Protein AF-A0A5K1BVK8-F1 (afdb_monomer_lite)

pLDDT: mean 88.29, std 4.46, range [65.31, 93.31]

Sequence (69 aa):
DILRLLTLWFNHGATSEVQMALQKGFGLVSIDTWLVVLPQIIARIHSNNHAVRELIQSLLVRIGQQHPQ

Foldseek 3Di:
DVVVVVVCCVVPLLDPVNLVVLVVVLVVDDLVVVVVCVVVLVVCCVPPRPSSVVSSVVSVVVNCVVPVD

Structure (mmCIF, N/CA/C/O backbone):
data_AF-A0A5K1BVK8-F1
#
_entry.id   AF-A0A5K1BVK8-F1
#
loop_
_atom_site.group_PDB
_atom_site.id
_atom_site.type_symbol
_atom_site.label_atom_id
_atom_site.label_alt_id
_atom_site.label_comp_id
_atom_site.label_asym_id
_atom_site.label_entity_id
_atom_site.label_seq_id
_atom_site.pdbx_PDB_ins_code
_atom_site.Cartn_x
_atom_site.Cartn_y
_atom_site.Cartn_z
_atom_site.occupancy
_atom_site.B_iso_or_equiv
_atom_site.auth_seq_id
_atom_site.auth_comp_id
_atom_site.auth_asym_id
_atom_site.auth_atom_id
_atom_site.pdbx_PDB_model_num
ATOM 1 N N . ASP A 1 1 ? -9.385 -9.196 -6.324 1.00 81.56 1 ASP A N 1
ATOM 2 C CA . ASP A 1 1 ? -8.355 -10.050 -5.710 1.00 81.56 1 ASP A CA 1
ATOM 3 C C . ASP A 1 1 ? -7.142 -9.186 -5.379 1.00 81.56 1 ASP A C 1
ATOM 5 O O . ASP A 1 1 ? -6.530 -8.638 -6.293 1.00 81.56 1 ASP A O 1
ATOM 9 N N . ILE A 1 2 ? -6.867 -8.979 -4.089 1.00 85.19 2 ILE A N 1
ATOM 10 C CA . ILE A 1 2 ? -5.805 -8.076 -3.615 1.00 85.19 2 ILE A CA 1
ATOM 11 C C . ILE A 1 2 ? -4.400 -8.625 -3.916 1.00 85.19 2 ILE A C 1
ATOM 13 O O . ILE A 1 2 ? -3.477 -7.850 -4.153 1.00 85.19 2 ILE A O 1
ATOM 17 N N . LEU A 1 3 ? -4.238 -9.950 -4.019 1.00 86.69 3 LEU A N 1
ATOM 18 C CA . LEU A 1 3 ? -2.952 -10.568 -4.350 1.00 86.69 3 LEU A CA 1
ATOM 19 C C . LEU A 1 3 ? -2.559 -10.272 -5.797 1.00 86.69 3 LEU A C 1
ATOM 21 O O . LEU A 1 3 ? -1.406 -9.943 -6.063 1.00 86.69 3 LEU A O 1
ATOM 25 N N . ARG A 1 4 ? -3.524 -10.287 -6.727 1.00 86.75 4 ARG A N 1
A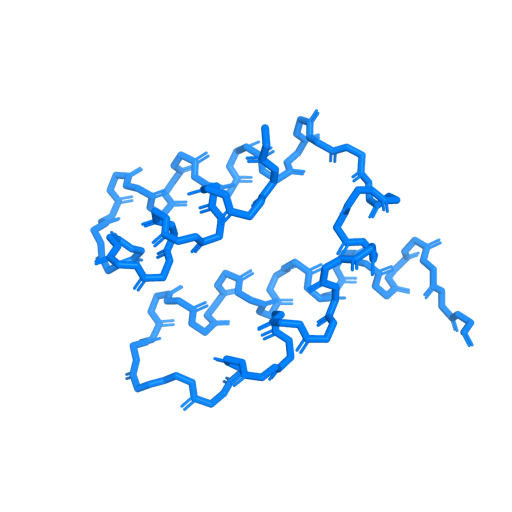TOM 26 C CA . ARG A 1 4 ? -3.275 -9.885 -8.125 1.00 86.75 4 ARG A CA 1
ATOM 27 C C . ARG A 1 4 ? -2.827 -8.425 -8.226 1.00 86.75 4 ARG A C 1
ATOM 29 O O . ARG A 1 4 ? -1.963 -8.116 -9.044 1.00 86.75 4 ARG A O 1
ATOM 36 N N . LEU A 1 5 ? -3.374 -7.545 -7.385 1.00 85.62 5 LEU A N 1
ATOM 37 C CA . LEU A 1 5 ? -2.939 -6.149 -7.299 1.00 85.62 5 LEU A CA 1
ATOM 38 C C . LEU A 1 5 ? -1.494 -6.050 -6.787 1.00 85.62 5 LEU A C 1
ATOM 40 O O . LEU A 1 5 ? -0.697 -5.334 -7.388 1.00 85.62 5 LEU A O 1
ATOM 44 N N . LEU A 1 6 ? -1.133 -6.798 -5.736 1.00 87.69 6 LEU A N 1
ATOM 45 C CA . LEU A 1 6 ? 0.247 -6.860 -5.237 1.00 87.69 6 LEU A CA 1
ATOM 46 C C . LEU A 1 6 ? 1.220 -7.369 -6.303 1.00 87.69 6 LEU A C 1
ATOM 48 O O . LEU A 1 6 ? 2.300 -6.809 -6.464 1.00 87.69 6 LEU A O 1
ATOM 52 N N . THR A 1 7 ? 0.840 -8.397 -7.064 1.00 88.81 7 THR A N 1
ATOM 53 C CA . THR A 1 7 ? 1.661 -8.904 -8.170 1.00 88.81 7 THR A CA 1
ATOM 54 C C . THR A 1 7 ? 1.892 -7.830 -9.230 1.00 88.81 7 THR A C 1
ATOM 56 O O . THR A 1 7 ? 3.032 -7.604 -9.627 1.00 88.81 7 THR A O 1
ATOM 59 N N . LEU A 1 8 ? 0.836 -7.130 -9.661 1.00 86.31 8 LEU A N 1
ATOM 60 C CA . LEU A 1 8 ? 0.961 -6.038 -10.631 1.00 86.31 8 LEU A CA 1
ATOM 61 C C . LEU A 1 8 ? 1.821 -4.896 -10.091 1.00 86.31 8 LEU A C 1
ATOM 63 O O . LEU A 1 8 ? 2.692 -4.395 -10.797 1.00 86.31 8 LEU A O 1
ATOM 67 N N . TRP A 1 9 ? 1.618 -4.520 -8.831 1.00 88.31 9 TRP A N 1
ATOM 68 C CA . TRP A 1 9 ? 2.414 -3.494 -8.178 1.00 88.31 9 TRP A CA 1
ATOM 69 C C . TRP A 1 9 ? 3.893 -3.880 -8.113 1.00 88.31 9 TRP A C 1
ATOM 71 O O . TRP A 1 9 ? 4.739 -3.093 -8.525 1.00 88.31 9 TRP A O 1
ATOM 81 N N . PHE A 1 10 ? 4.245 -5.079 -7.658 1.00 86.00 10 PHE A N 1
ATOM 82 C CA . PHE A 1 10 ? 5.657 -5.447 -7.544 1.00 86.00 10 PHE A CA 1
ATOM 83 C C . PHE A 1 10 ? 6.335 -5.670 -8.900 1.00 86.00 10 PHE A C 1
ATOM 85 O O . PHE A 1 10 ? 7.529 -5.402 -9.017 1.00 86.00 10 PHE A O 1
ATOM 92 N N . ASN A 1 11 ? 5.585 -6.075 -9.928 1.00 86.69 11 ASN A N 1
ATOM 93 C CA . ASN A 1 11 ? 6.124 -6.272 -11.275 1.00 86.69 11 ASN A CA 1
ATOM 94 C C . ASN A 1 11 ? 6.243 -4.964 -12.077 1.00 86.69 11 ASN A C 1
ATOM 96 O O . ASN A 1 11 ? 7.162 -4.831 -12.881 1.00 86.69 11 ASN A O 1
ATOM 100 N N . HIS A 1 12 ? 5.339 -3.999 -11.868 1.00 85.25 12 HIS A N 1
ATOM 101 C CA . HIS A 1 12 ? 5.242 -2.780 -12.689 1.00 85.25 12 HIS A CA 1
ATOM 102 C C . HIS A 1 12 ? 5.373 -1.467 -11.903 1.00 85.25 12 HIS A C 1
ATOM 104 O O . HIS A 1 12 ? 5.340 -0.388 -12.486 1.00 85.25 12 HIS A O 1
ATOM 110 N N . GLY A 1 13 ? 5.569 -1.518 -10.585 1.00 74.94 13 GLY A N 1
ATOM 111 C CA . GLY A 1 13 ? 5.629 -0.347 -9.701 1.00 74.94 13 GLY A CA 1
ATOM 112 C C . GLY A 1 13 ? 6.835 0.573 -9.906 1.00 74.94 13 GLY A C 1
ATOM 113 O O . GLY A 1 13 ? 6.931 1.588 -9.226 1.00 74.94 13 GLY A O 1
ATOM 114 N N . ALA A 1 14 ? 7.751 0.232 -10.822 1.00 78.38 14 ALA A N 1
ATOM 115 C CA . ALA A 1 14 ? 8.815 1.122 -11.295 1.00 78.38 14 ALA A CA 1
ATOM 116 C C . ALA A 1 14 ? 8.301 2.220 -12.241 1.00 78.38 14 ALA A C 1
ATOM 118 O O . ALA A 1 14 ? 8.962 3.239 -12.420 1.00 78.38 14 ALA A O 1
ATOM 119 N N . THR A 1 15 ? 7.157 1.995 -12.889 1.00 87.12 15 THR A N 1
ATOM 120 C CA . THR A 1 15 ? 6.602 2.904 -13.891 1.00 87.12 15 THR A CA 1
ATOM 121 C C . THR A 1 15 ? 5.849 4.038 -13.202 1.00 87.12 15 THR A C 1
ATOM 123 O O . THR A 1 15 ? 4.942 3.789 -12.409 1.00 87.12 15 THR A O 1
ATOM 126 N N . SER A 1 16 ? 6.176 5.289 -13.532 1.00 85.88 16 SER A N 1
ATOM 127 C CA . SER A 1 16 ? 5.598 6.472 -12.877 1.00 85.88 16 SER A CA 1
ATOM 128 C C . SER A 1 16 ? 4.068 6.539 -12.967 1.00 85.88 16 SER A C 1
ATOM 130 O O . SER A 1 16 ? 3.413 6.912 -11.997 1.00 85.88 16 SER A O 1
ATOM 132 N N . GLU A 1 17 ? 3.473 6.124 -14.090 1.00 86.31 17 GLU A N 1
ATOM 133 C CA . GLU A 1 17 ? 2.010 6.041 -14.231 1.00 86.31 17 GLU A CA 1
ATOM 134 C C . GLU A 1 17 ? 1.389 5.032 -13.260 1.00 86.31 17 GLU A C 1
ATOM 136 O O . GLU A 1 17 ? 0.394 5.334 -12.598 1.00 86.31 17 GLU A O 1
ATOM 141 N N . VAL A 1 18 ? 2.014 3.859 -13.120 1.00 86.19 18 VAL A N 1
ATOM 142 C CA . VAL A 1 18 ? 1.575 2.811 -12.191 1.00 86.19 18 VAL A CA 1
ATOM 143 C C . VAL A 1 18 ? 1.724 3.289 -10.751 1.00 86.19 18 VAL A C 1
ATOM 145 O O . VAL A 1 18 ? 0.811 3.104 -9.951 1.00 86.19 18 VAL A O 1
ATOM 148 N N . GLN A 1 19 ? 2.824 3.967 -10.423 1.00 86.44 19 GLN A N 1
ATOM 149 C CA . GLN A 1 19 ? 3.036 4.554 -9.102 1.00 86.44 19 GLN A CA 1
ATOM 150 C C . GLN A 1 19 ? 1.935 5.565 -8.744 1.00 86.44 19 GLN A C 1
ATOM 152 O O . GLN A 1 19 ? 1.335 5.461 -7.673 1.00 86.44 19 GLN A O 1
ATOM 157 N N . MET A 1 20 ? 1.623 6.505 -9.643 1.00 88.25 20 MET A N 1
ATOM 158 C CA . MET A 1 20 ? 0.558 7.491 -9.424 1.00 88.25 20 MET A CA 1
ATOM 159 C C . MET A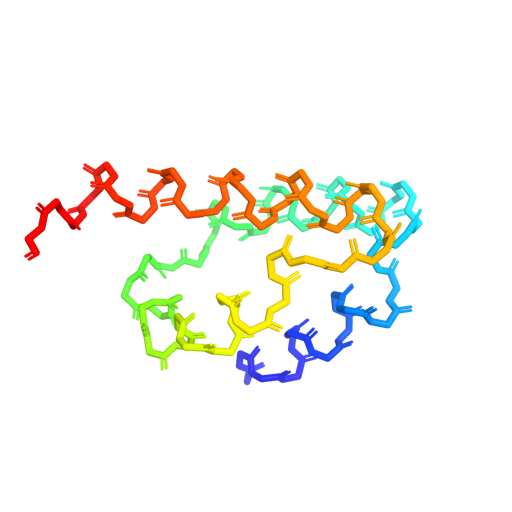 1 20 ? -0.820 6.834 -9.286 1.00 88.25 20 MET A C 1
ATOM 161 O O . MET A 1 20 ? -1.609 7.217 -8.417 1.00 88.25 20 MET A O 1
ATOM 165 N N . ALA A 1 21 ? -1.116 5.838 -10.124 1.00 88.19 21 ALA A N 1
ATOM 166 C CA . ALA A 1 21 ? -2.366 5.091 -10.059 1.00 88.19 21 ALA A CA 1
ATOM 167 C C . ALA A 1 21 ? -2.498 4.320 -8.736 1.00 88.19 21 ALA A C 1
ATOM 169 O O . ALA A 1 21 ? -3.563 4.344 -8.121 1.00 88.19 21 ALA A O 1
ATOM 170 N N . LEU A 1 22 ? -1.416 3.694 -8.261 1.00 88.00 22 LEU A N 1
ATOM 171 C CA . LEU A 1 22 ? -1.386 2.972 -6.988 1.00 88.00 22 LEU A CA 1
ATOM 172 C C . LEU A 1 22 ? -1.550 3.903 -5.789 1.00 88.00 22 LEU A C 1
ATOM 174 O O . LEU A 1 22 ? -2.361 3.599 -4.922 1.00 88.00 22 LEU A O 1
ATOM 178 N N . GLN A 1 23 ? -0.868 5.054 -5.753 1.00 86.75 23 GLN A N 1
ATOM 179 C CA . GLN A 1 23 ? -1.047 6.033 -4.668 1.00 86.75 23 GLN A CA 1
ATOM 180 C C . GLN A 1 23 ? -2.504 6.485 -4.545 1.00 86.75 23 GLN A C 1
ATOM 182 O O . GLN A 1 23 ? -3.057 6.497 -3.445 1.00 86.75 23 GLN A O 1
ATOM 187 N N . LYS A 1 24 ? -3.152 6.798 -5.675 1.00 87.31 24 LYS A N 1
ATOM 188 C CA . LYS A 1 24 ? -4.586 7.122 -5.699 1.00 87.31 24 LYS A CA 1
ATOM 189 C C . LYS A 1 24 ? -5.435 5.919 -5.278 1.00 87.31 24 LYS A C 1
ATOM 191 O O . LYS A 1 24 ? -6.360 6.063 -4.483 1.00 87.31 24 LYS A O 1
ATOM 196 N N . GLY A 1 25 ? -5.095 4.730 -5.774 1.00 86.44 25 GLY A N 1
ATOM 197 C CA . GLY A 1 25 ? -5.808 3.479 -5.518 1.00 86.44 25 GLY A CA 1
ATOM 198 C C . GLY A 1 25 ? -5.750 3.012 -4.064 1.00 86.44 25 GLY A C 1
ATOM 199 O O . GLY A 1 25 ? -6.747 2.499 -3.559 1.00 86.44 25 GLY A O 1
ATOM 200 N N . PHE A 1 26 ? -4.645 3.254 -3.352 1.00 87.81 26 PHE A N 1
ATOM 201 C CA . PHE A 1 26 ? -4.541 2.972 -1.918 1.00 87.81 26 PHE A CA 1
ATOM 202 C C . PHE A 1 26 ? -5.643 3.689 -1.138 1.00 87.81 26 PHE A C 1
ATOM 204 O O . PHE A 1 26 ? -6.128 3.164 -0.140 1.00 87.81 26 PHE A O 1
ATOM 211 N N . GLY A 1 27 ? -6.053 4.884 -1.576 1.00 85.88 27 GLY A N 1
ATOM 212 C CA . GLY A 1 27 ? -7.156 5.658 -1.003 1.00 85.88 27 GLY A CA 1
ATOM 213 C C . GLY A 1 27 ? -8.517 4.964 -1.075 1.00 85.88 27 GLY A C 1
ATOM 214 O O . GLY A 1 27 ? -9.333 5.145 -0.178 1.00 85.88 27 GLY A O 1
ATOM 215 N N . LEU A 1 28 ? -8.739 4.171 -2.124 1.00 89.06 28 LEU A N 1
ATOM 216 C CA . LEU A 1 28 ? -10.035 3.587 -2.477 1.00 89.06 28 LEU A CA 1
ATOM 217 C C . LEU A 1 28 ? -10.289 2.225 -1.821 1.00 89.06 28 LEU A C 1
ATOM 219 O O . LEU A 1 28 ? -11.427 1.765 -1.772 1.00 89.06 28 LEU A O 1
ATOM 223 N N . VAL A 1 29 ? -9.232 1.563 -1.353 1.00 89.50 29 VAL A N 1
ATOM 224 C CA . VAL A 1 29 ? -9.300 0.243 -0.718 1.00 89.50 29 VAL A CA 1
ATOM 225 C C . VAL A 1 29 ? -9.245 0.416 0.799 1.00 89.50 29 VAL A C 1
ATOM 227 O O . VAL A 1 29 ? -8.390 1.148 1.298 1.00 89.50 29 VAL A O 1
ATOM 230 N N . SER A 1 30 ? -10.133 -0.269 1.531 1.00 90.94 30 SER A N 1
ATOM 231 C CA . SER A 1 30 ? -10.129 -0.233 3.001 1.00 90.94 30 SER A CA 1
ATOM 232 C C . SER A 1 30 ? -8.787 -0.704 3.565 1.00 90.94 30 SER A C 1
ATOM 234 O O . SER A 1 30 ? -8.190 -1.660 3.061 1.00 90.94 30 SER A O 1
ATOM 236 N N . ILE A 1 31 ? -8.339 -0.071 4.649 1.00 91.25 31 ILE A N 1
ATOM 237 C CA . ILE A 1 31 ? -7.113 -0.449 5.358 1.00 91.25 31 ILE A CA 1
ATOM 238 C C . ILE A 1 31 ? -7.171 -1.898 5.860 1.00 91.25 31 ILE A C 1
ATOM 240 O O . ILE A 1 31 ? -6.169 -2.603 5.751 1.00 91.25 31 ILE A O 1
ATOM 244 N N . ASP A 1 32 ? -8.344 -2.401 6.256 1.00 91.81 32 ASP A N 1
ATOM 245 C CA . ASP A 1 32 ? -8.518 -3.803 6.668 1.00 91.81 32 ASP A CA 1
ATOM 246 C C . ASP A 1 32 ? -8.134 -4.798 5.564 1.00 91.81 32 ASP A C 1
ATOM 248 O O . ASP A 1 32 ? -7.591 -5.869 5.826 1.00 91.81 32 ASP A O 1
ATOM 252 N N . THR A 1 33 ? -8.365 -4.436 4.299 1.00 91.56 33 THR A N 1
ATOM 253 C CA . THR A 1 33 ? -7.981 -5.285 3.161 1.00 91.56 33 THR A CA 1
ATOM 254 C C . THR A 1 33 ? -6.462 -5.355 3.010 1.00 91.56 33 THR A C 1
ATOM 256 O O . THR A 1 33 ? -5.923 -6.404 2.659 1.00 91.56 33 THR A O 1
ATOM 259 N N . TRP A 1 34 ? -5.762 -4.257 3.302 1.00 92.06 34 TRP A N 1
ATOM 260 C CA . TRP A 1 34 ? -4.302 -4.213 3.295 1.00 92.06 34 TRP A CA 1
ATOM 261 C C . TRP A 1 34 ? -3.690 -4.943 4.492 1.00 92.06 34 TRP A C 1
ATOM 263 O O . TRP A 1 34 ? -2.639 -5.563 4.340 1.00 92.06 34 TRP A O 1
ATOM 273 N N . LEU A 1 35 ? -4.356 -4.933 5.652 1.00 91.50 35 LEU A N 1
ATOM 274 C CA . LEU A 1 35 ? -3.913 -5.666 6.841 1.00 91.50 35 LEU A CA 1
ATOM 275 C C . LEU A 1 35 ? -3.797 -7.172 6.591 1.00 91.50 35 LEU A C 1
ATOM 277 O O . LEU A 1 35 ? -2.800 -7.779 6.978 1.00 91.50 35 LEU A O 1
ATOM 281 N N . VAL A 1 36 ? -4.761 -7.765 5.879 1.00 91.88 36 VAL A N 1
ATOM 282 C CA . VAL A 1 36 ? -4.744 -9.201 5.533 1.00 91.88 36 VAL A CA 1
ATOM 283 C C . VAL A 1 36 ? -3.477 -9.594 4.757 1.00 91.88 36 VAL A C 1
ATOM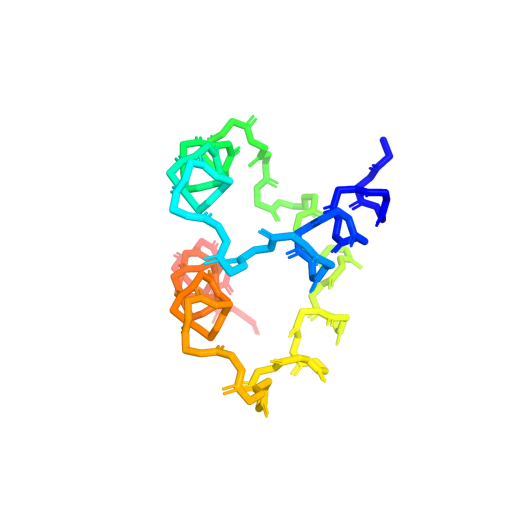 285 O O . VAL A 1 36 ? -3.002 -10.724 4.864 1.00 91.88 36 VAL A O 1
ATOM 288 N N . VAL A 1 37 ? -2.900 -8.660 3.998 1.00 93.31 37 VAL A N 1
ATOM 289 C CA . VAL A 1 37 ? -1.708 -8.877 3.164 1.00 93.31 37 VAL A CA 1
ATOM 290 C C . VAL A 1 37 ? -0.446 -8.187 3.692 1.00 93.31 37 VAL A C 1
ATOM 292 O O . VAL A 1 37 ? 0.595 -8.180 3.026 1.00 93.31 37 VAL A O 1
ATOM 295 N N . LEU A 1 38 ? -0.496 -7.647 4.911 1.00 92.62 38 LEU A N 1
ATOM 296 C CA . LEU A 1 38 ? 0.616 -6.938 5.543 1.00 92.62 38 LEU A CA 1
ATOM 297 C C . LEU A 1 38 ? 1.932 -7.746 5.558 1.00 92.62 38 LEU A C 1
ATOM 299 O O . LEU A 1 38 ? 2.965 -7.173 5.200 1.00 92.62 38 LEU A O 1
ATOM 303 N N . PRO A 1 39 ? 1.946 -9.066 5.854 1.00 93.12 39 PRO A N 1
ATOM 304 C CA . PRO A 1 39 ? 3.184 -9.849 5.819 1.00 93.12 39 PRO A CA 1
ATOM 305 C C . PRO A 1 39 ? 3.866 -9.856 4.443 1.00 93.12 39 PRO A C 1
ATOM 307 O O . PRO A 1 39 ? 5.093 -9.808 4.357 1.00 93.12 39 PRO A O 1
ATOM 310 N N . GLN A 1 40 ? 3.089 -9.872 3.353 1.00 91.94 40 GLN A N 1
ATOM 311 C CA . GLN A 1 40 ? 3.635 -9.869 1.990 1.00 91.94 40 GLN A CA 1
ATOM 312 C 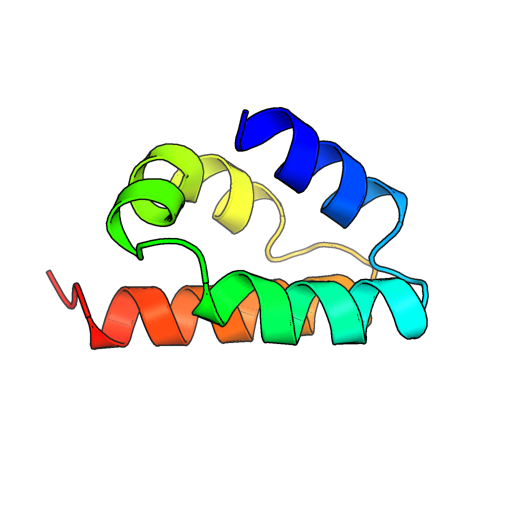C . GLN A 1 40 ? 4.214 -8.502 1.611 1.00 91.94 40 GLN A C 1
ATOM 314 O O . GLN A 1 40 ? 5.216 -8.432 0.899 1.00 91.94 40 GLN A O 1
ATOM 319 N N . ILE A 1 41 ? 3.611 -7.423 2.116 1.00 92.25 41 ILE A N 1
ATOM 320 C CA . ILE A 1 41 ? 4.103 -6.053 1.940 1.00 92.25 41 ILE A CA 1
ATOM 321 C C . ILE A 1 41 ? 5.432 -5.870 2.686 1.00 92.25 41 ILE A C 1
ATOM 323 O O . ILE A 1 41 ? 6.412 -5.414 2.094 1.00 92.25 41 ILE A O 1
ATOM 327 N N . ILE A 1 42 ? 5.504 -6.290 3.954 1.00 90.94 42 ILE A N 1
ATOM 328 C CA . ILE A 1 42 ? 6.725 -6.189 4.772 1.00 90.94 42 ILE A CA 1
ATOM 329 C C . ILE A 1 42 ? 7.866 -7.012 4.162 1.00 90.94 42 ILE A C 1
ATOM 331 O O . ILE A 1 42 ? 8.999 -6.534 4.098 1.00 90.94 42 ILE A O 1
ATOM 335 N N . ALA A 1 43 ? 7.576 -8.196 3.609 1.00 91.44 43 ALA A N 1
ATOM 336 C CA . ALA A 1 43 ? 8.563 -9.022 2.906 1.00 91.44 43 ALA A CA 1
ATOM 337 C C . ALA A 1 43 ? 9.218 -8.325 1.692 1.00 91.44 43 ALA A C 1
ATOM 339 O O . ALA A 1 43 ? 10.202 -8.826 1.138 1.00 91.44 43 ALA A O 1
ATOM 340 N N . ARG A 1 44 ? 8.686 -7.178 1.252 1.00 89.62 44 ARG A N 1
ATOM 341 C CA . ARG A 1 44 ? 9.204 -6.372 0.139 1.00 89.62 44 ARG A CA 1
ATOM 342 C C . ARG A 1 44 ? 9.759 -5.009 0.560 1.00 89.62 44 ARG A C 1
ATOM 344 O O . ARG A 1 44 ? 10.195 -4.265 -0.315 1.00 89.62 44 ARG A O 1
ATOM 351 N N . ILE A 1 45 ? 9.830 -4.691 1.857 1.00 88.94 45 ILE A N 1
ATOM 352 C CA . ILE A 1 45 ? 10.324 -3.389 2.348 1.00 88.94 45 ILE A CA 1
ATOM 353 C C . ILE A 1 45 ? 11.765 -3.076 1.895 1.00 88.94 45 ILE A C 1
ATOM 355 O O . ILE A 1 45 ? 12.103 -1.924 1.642 1.00 88.94 45 ILE A O 1
ATOM 359 N N . HIS A 1 46 ? 12.586 -4.112 1.690 1.00 85.44 46 HIS A N 1
ATOM 360 C CA . HIS A 1 46 ? 13.964 -4.013 1.190 1.00 85.44 46 HIS A CA 1
ATOM 361 C C . HIS A 1 46 ? 14.080 -4.201 -0.335 1.00 85.44 46 HIS A C 1
ATOM 363 O O . HIS A 1 46 ? 15.132 -4.594 -0.835 1.00 85.44 46 HIS A O 1
ATOM 369 N N . SER A 1 47 ? 13.006 -3.968 -1.098 1.00 86.81 47 SER A N 1
ATOM 370 C CA . SER A 1 47 ? 13.050 -4.036 -2.565 1.00 86.81 47 SER A CA 1
ATOM 371 C C . SER A 1 47 ? 14.142 -3.119 -3.122 1.00 86.81 47 SER A C 1
ATOM 373 O O . SER A 1 47 ? 14.285 -1.985 -2.671 1.00 86.81 47 SER A O 1
ATOM 375 N N . ASN A 1 48 ? 14.890 -3.560 -4.139 1.00 87.31 48 ASN A N 1
ATOM 376 C CA . ASN A 1 48 ? 15.946 -2.737 -4.745 1.00 87.31 48 ASN A CA 1
ATOM 377 C C . ASN A 1 48 ? 15.380 -1.541 -5.542 1.00 87.31 48 ASN A C 1
ATOM 379 O O . ASN A 1 48 ? 16.087 -0.576 -5.827 1.00 87.31 48 ASN A O 1
ATOM 383 N N . ASN A 1 49 ? 14.082 -1.568 -5.851 1.00 88.12 49 ASN A N 1
ATOM 384 C CA . ASN A 1 49 ? 13.377 -0.512 -6.564 1.00 88.12 49 ASN A CA 1
ATOM 385 C C . ASN A 1 49 ? 12.909 0.601 -5.608 1.00 88.12 49 ASN A C 1
ATOM 387 O O . ASN A 1 49 ? 12.042 0.381 -4.761 1.00 88.12 49 ASN A O 1
ATOM 391 N N . HIS A 1 50 ? 13.448 1.809 -5.791 1.00 88.56 50 HIS A N 1
ATOM 392 C CA . HIS A 1 50 ? 13.131 2.976 -4.966 1.00 88.56 50 HIS A CA 1
ATOM 393 C C . HIS A 1 50 ? 11.644 3.356 -4.992 1.00 88.56 50 HIS A C 1
ATOM 395 O O . HIS A 1 50 ? 11.061 3.592 -3.939 1.00 88.56 50 HIS A O 1
ATOM 401 N N . ALA A 1 51 ? 11.009 3.372 -6.168 1.00 87.75 51 ALA A N 1
ATOM 402 C CA . ALA A 1 51 ? 9.597 3.740 -6.298 1.00 87.75 51 AL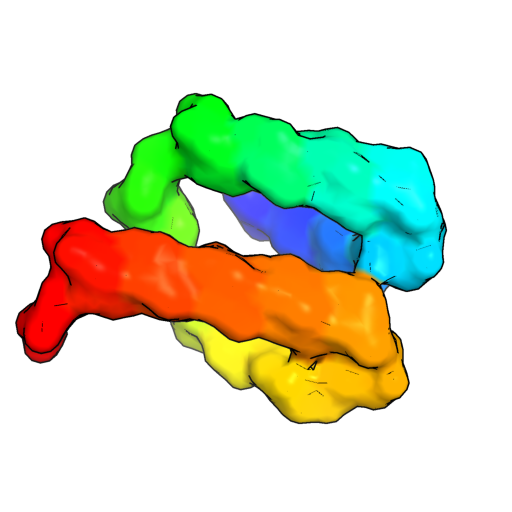A A CA 1
ATOM 403 C C . ALA A 1 51 ? 8.686 2.769 -5.530 1.00 87.75 51 ALA A C 1
ATOM 405 O O . ALA A 1 51 ? 7.735 3.179 -4.867 1.00 87.75 51 ALA A O 1
ATOM 406 N N . VAL A 1 52 ? 9.020 1.475 -5.553 1.00 89.50 52 VAL A N 1
ATOM 407 C CA . VAL A 1 52 ? 8.290 0.455 -4.789 1.00 89.50 52 VAL A CA 1
ATOM 408 C C . VAL A 1 52 ? 8.486 0.642 -3.283 1.00 89.50 52 VAL A C 1
ATOM 410 O O . VAL A 1 52 ? 7.506 0.549 -2.547 1.00 89.50 52 VAL A O 1
ATOM 413 N N . ARG A 1 53 ? 9.706 0.945 -2.813 1.00 91.06 53 ARG A N 1
ATOM 414 C CA . ARG A 1 53 ? 9.960 1.202 -1.383 1.00 91.06 53 ARG A CA 1
ATOM 415 C C . ARG A 1 53 ? 9.148 2.383 -0.853 1.00 91.06 53 ARG A C 1
ATOM 417 O O . ARG A 1 53 ? 8.516 2.243 0.189 1.00 91.06 53 ARG A O 1
ATOM 424 N N . GLU A 1 54 ? 9.101 3.489 -1.594 1.00 90.81 54 GLU A N 1
ATOM 425 C CA . GLU A 1 54 ? 8.310 4.678 -1.237 1.00 90.81 54 GLU A CA 1
ATOM 426 C C . GLU A 1 54 ? 6.817 4.350 -1.089 1.00 90.81 54 GLU A C 1
ATOM 428 O O . GLU A 1 54 ? 6.169 4.728 -0.113 1.00 90.81 54 GLU A O 1
ATOM 433 N N . LEU A 1 55 ? 6.263 3.583 -2.035 1.00 90.88 55 LEU A N 1
ATOM 434 C CA . LEU A 1 55 ? 4.869 3.139 -1.979 1.00 90.88 55 LEU A CA 1
ATOM 435 C C . LEU A 1 55 ? 4.600 2.238 -0.765 1.00 90.88 55 LEU A C 1
ATOM 437 O O . LEU A 1 55 ? 3.575 2.399 -0.104 1.00 90.88 55 LEU A O 1
ATOM 441 N N . ILE A 1 56 ? 5.518 1.311 -0.462 1.00 92.69 56 ILE A N 1
ATOM 442 C CA . ILE A 1 56 ? 5.415 0.429 0.708 1.00 92.69 56 ILE A CA 1
ATOM 443 C C . ILE A 1 56 ? 5.424 1.264 1.987 1.00 92.69 56 ILE A C 1
ATOM 445 O O . ILE A 1 56 ? 4.545 1.093 2.825 1.00 92.69 56 ILE A O 1
ATOM 449 N N . GLN A 1 57 ? 6.376 2.187 2.130 1.00 92.19 57 GLN A N 1
ATOM 450 C CA . GLN A 1 57 ? 6.476 3.047 3.307 1.00 92.19 57 GLN A CA 1
ATOM 451 C C . GLN A 1 57 ? 5.222 3.906 3.487 1.00 92.19 57 GLN A C 1
ATOM 453 O O . GLN A 1 57 ? 4.671 3.951 4.585 1.00 92.19 57 GLN A O 1
ATOM 458 N N . SER A 1 58 ? 4.721 4.520 2.412 1.00 91.81 58 SER A N 1
ATOM 459 C CA . SER A 1 58 ? 3.485 5.309 2.445 1.00 91.81 58 SER A CA 1
ATOM 460 C C . SER A 1 58 ? 2.285 4.481 2.921 1.00 91.81 58 SER A C 1
ATOM 462 O O . SER A 1 58 ? 1.525 4.927 3.785 1.00 91.81 58 SER A O 1
ATOM 464 N N . LEU A 1 59 ? 2.141 3.253 2.412 1.00 92.25 59 LEU A N 1
ATOM 465 C CA . LEU A 1 59 ? 1.066 2.354 2.817 1.00 92.25 59 LEU A CA 1
ATOM 466 C C . LEU A 1 59 ? 1.218 1.905 4.279 1.00 92.25 59 LEU A C 1
ATOM 468 O O . LEU A 1 59 ? 0.241 1.941 5.022 1.00 92.25 59 LEU A O 1
ATOM 472 N N . LEU A 1 60 ? 2.429 1.539 4.710 1.00 92.44 60 LEU A N 1
ATOM 473 C CA . LEU A 1 60 ? 2.708 1.121 6.088 1.00 92.44 60 LEU A CA 1
ATOM 474 C C . LEU A 1 60 ? 2.450 2.241 7.101 1.00 92.44 60 LEU A C 1
ATOM 476 O O . LEU A 1 60 ? 1.848 1.979 8.139 1.00 92.44 60 LEU A O 1
ATOM 480 N N . VAL A 1 61 ? 2.839 3.484 6.796 1.00 92.62 61 VAL A N 1
ATOM 481 C CA . VAL A 1 61 ? 2.531 4.646 7.648 1.00 92.62 61 VAL A CA 1
ATOM 482 C C . VAL A 1 61 ? 1.022 4.799 7.802 1.00 92.62 61 VAL A C 1
ATOM 484 O O . VAL A 1 61 ? 0.529 4.977 8.913 1.00 92.62 61 VAL A O 1
ATOM 487 N N . ARG A 1 62 ? 0.271 4.680 6.705 1.00 91.75 62 ARG A N 1
ATOM 488 C CA . ARG A 1 62 ? -1.186 4.817 6.733 1.00 91.75 62 ARG A CA 1
ATOM 489 C C . ARG A 1 62 ? -1.869 3.680 7.497 1.00 91.75 62 ARG A C 1
ATOM 491 O O . ARG A 1 62 ? -2.815 3.939 8.234 1.00 91.75 62 ARG A O 1
ATOM 498 N N . ILE A 1 63 ? -1.371 2.449 7.361 1.00 92.12 63 ILE A N 1
ATOM 499 C CA . ILE A 1 63 ? -1.818 1.306 8.167 1.00 92.12 63 ILE A CA 1
ATOM 500 C C . ILE A 1 63 ? -1.548 1.584 9.649 1.00 92.12 63 ILE A C 1
ATOM 502 O O . ILE A 1 63 ? -2.481 1.521 10.440 1.00 92.12 63 ILE A O 1
ATOM 506 N N . GLY A 1 64 ? -0.321 1.966 10.017 1.00 90.88 64 GLY A N 1
ATOM 507 C CA . GLY A 1 64 ? 0.049 2.235 11.410 1.00 90.88 64 GLY A CA 1
ATOM 508 C C . GLY A 1 64 ? -0.713 3.408 12.038 1.00 90.88 64 GLY A C 1
ATOM 509 O O . GLY A 1 64 ? -1.021 3.376 13.223 1.00 90.88 64 GLY A O 1
ATOM 510 N N . GLN A 1 65 ? -1.083 4.422 11.250 1.00 90.88 65 GLN A N 1
ATOM 511 C CA . GLN A 1 65 ? -1.930 5.530 11.712 1.00 90.88 65 GLN A CA 1
ATOM 512 C C . GLN A 1 65 ? -3.367 5.102 12.030 1.00 90.88 65 GLN A C 1
ATOM 514 O O . GLN A 1 65 ? -4.003 5.714 12.883 1.00 90.88 65 GLN A O 1
ATOM 519 N N . GLN A 1 66 ? -3.908 4.112 11.319 1.00 90.00 66 GLN A N 1
ATOM 520 C CA . GLN A 1 66 ? -5.283 3.636 11.510 1.00 90.00 66 GLN A CA 1
ATOM 521 C C . GLN A 1 66 ? -5.360 2.433 12.462 1.00 90.00 66 GLN A C 1
ATOM 523 O O . GLN A 1 66 ? -6.362 2.261 13.150 1.00 90.00 66 GLN A O 1
ATOM 528 N N . HIS A 1 67 ? -4.292 1.635 12.547 1.00 89.12 67 HIS A N 1
ATOM 529 C CA . HIS A 1 67 ? -4.175 0.456 13.405 1.00 89.12 67 HIS A CA 1
ATOM 530 C C . HIS A 1 67 ? -2.832 0.480 14.160 1.00 89.12 67 HIS A C 1
ATOM 532 O O . HIS A 1 67 ? -1.897 -0.220 13.778 1.00 89.12 67 HIS A O 1
ATOM 538 N N . PRO A 1 68 ? -2.713 1.298 15.222 1.00 79.44 68 PRO A N 1
ATOM 539 C CA . PRO A 1 68 ? -1.471 1.480 15.986 1.00 79.44 68 PRO A CA 1
ATOM 540 C C . PRO A 1 68 ? -1.157 0.357 17.001 1.00 79.44 68 PRO A C 1
ATOM 542 O O . PRO A 1 68 ? -0.325 0.558 17.882 1.00 79.44 68 PRO A O 1
ATOM 545 N N . GLN A 1 69 ? -1.851 -0.779 16.925 1.00 65.31 69 GLN A N 1
ATOM 546 C CA . GLN A 1 69 ? -1.897 -1.849 17.937 1.00 65.31 69 GLN A CA 1
ATOM 547 C C . GLN A 1 69 ? -1.103 -3.066 17.469 1.00 65.31 69 GLN A C 1
ATOM 549 O O . GLN A 1 69 ? -0.493 -3.7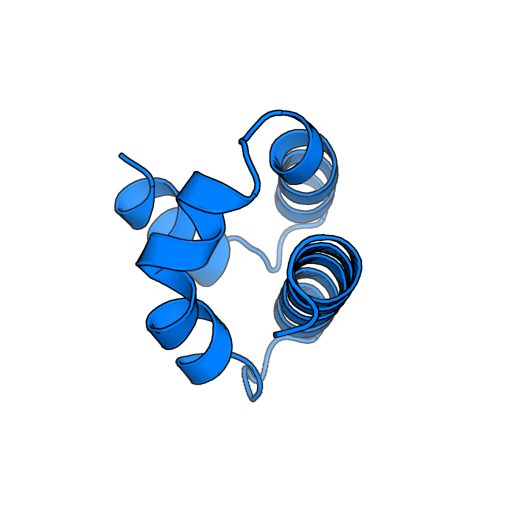26 18.337 1.00 65.31 69 GLN A O 1
#

Organism: NCBI:txid210225

Radius of gyration: 11.18 Å; chains: 1; bounding box: 26×18×32 Å

Secondary structure (DSSP, 8-state):
-HHHHHHHHHHHTTSHHHHHHHHHHHHHS-HHHHHTTHHHHHTTTT-S-HHHHHHHHHHHHHHHHH---

InterPro domains:
  IPR014009 PIK-related kinase, FAT domain [PS51189] (1-69)
  IPR050517 DNA Damage Response and Repair Kinase [PTHR11139] (1-69)